Protein AF-A0A2T1IVN3-F1 (afdb_monomer_lite)

Organism: Acinetobacter radioresistens (NCBI:txid40216)

pLDDT: mean 87.5, std 11.59, range [51.03, 96.5]

Sequence (62 aa):
MSLYQLLKILFFIFVLLAIFFIGLGIYALDTTLILIAVLFATVAVLIGLETKQILANPFRKK

Foldseek 3Di:
DDPLVVLVVLLVVLLVQLVVLCVVCVVVVPVVSNVVSVVSVVVSVVSVVVSVCVVPDPPPDD

Radius of gyration: 14.74 Å; chains: 1; bounding box: 36×12×41 Å

Structure (mmCIF, N/CA/C/O backbone):
data_AF-A0A2T1IVN3-F1
#
_entry.id   AF-A0A2T1IVN3-F1
#
loop_
_atom_site.group_PDB
_atom_site.id
_atom_site.type_symbol
_atom_site.label_atom_id
_atom_site.label_alt_id
_atom_site.label_comp_id
_atom_site.label_asym_id
_atom_site.label_entity_id
_atom_site.label_seq_id
_atom_site.pdbx_PDB_ins_code
_atom_site.Cartn_x
_atom_site.Cartn_y
_atom_site.Cartn_z
_atom_site.occupancy
_atom_site.B_iso_or_equiv
_atom_site.auth_seq_id
_atom_site.auth_comp_id
_atom_site.auth_asym_id
_atom_site.auth_atom_id
_atom_site.pdbx_PDB_model_num
ATOM 1 N N . MET A 1 1 ? -1.802 1.526 23.411 1.00 60.94 1 MET A N 1
ATOM 2 C CA . MET A 1 1 ? -2.035 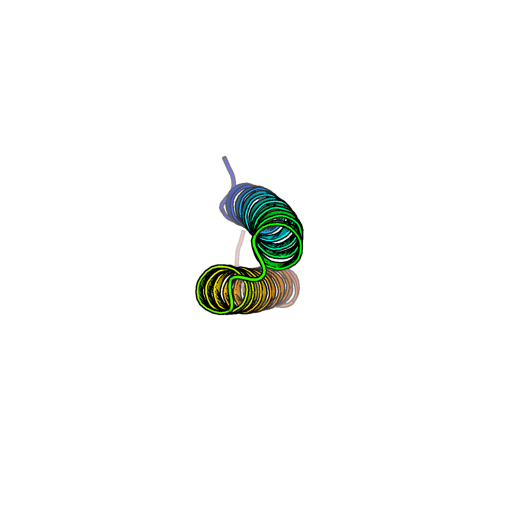2.038 22.042 1.00 60.94 1 MET A CA 1
ATOM 3 C C . MET A 1 1 ? -3.317 1.405 21.525 1.00 60.94 1 MET A C 1
ATOM 5 O O . MET A 1 1 ? -3.426 0.189 21.586 1.00 60.94 1 MET A O 1
ATOM 9 N N . SER A 1 2 ? -4.324 2.193 21.144 1.00 79.00 2 SER A N 1
ATOM 10 C CA . SER A 1 2 ? -5.622 1.646 20.711 1.00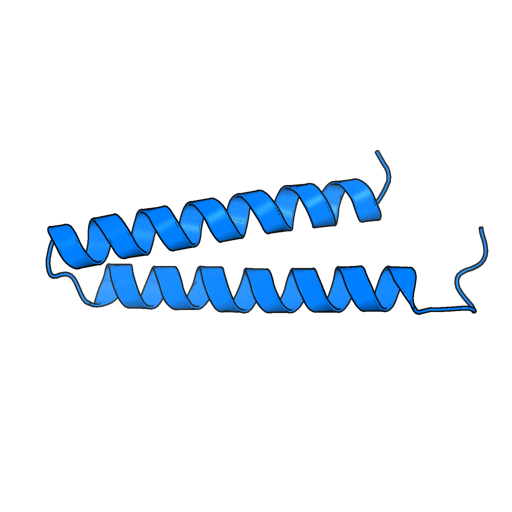 79.00 2 SER A CA 1
ATOM 11 C C . SER A 1 2 ? -5.503 1.004 19.322 1.00 79.00 2 SER A C 1
ATOM 13 O O . SER A 1 2 ? -4.816 1.555 18.462 1.00 79.00 2 SER A O 1
ATOM 15 N N . LEU A 1 3 ? -6.194 -0.120 19.079 1.00 81.69 3 LEU A N 1
ATOM 16 C CA . LEU A 1 3 ? -6.231 -0.826 17.782 1.00 81.69 3 LEU A CA 1
ATOM 17 C C . LEU A 1 3 ? -6.516 0.133 16.611 1.00 81.69 3 LEU A C 1
ATOM 19 O O . LEU A 1 3 ? -5.910 0.035 15.549 1.00 81.69 3 LEU A O 1
ATOM 23 N N . TYR A 1 4 ? -7.391 1.116 16.836 1.00 82.19 4 TYR A N 1
ATOM 24 C CA . TYR A 1 4 ? -7.725 2.147 15.854 1.00 82.19 4 TYR A CA 1
ATOM 25 C C . TYR A 1 4 ? -6.525 3.035 15.487 1.00 82.19 4 TYR A C 1
ATOM 27 O O . TYR A 1 4 ? -6.304 3.340 14.317 1.00 82.19 4 TYR A O 1
ATOM 35 N N . GLN A 1 5 ? -5.725 3.437 16.480 1.00 84.88 5 GLN A N 1
ATOM 36 C CA . GLN A 1 5 ? -4.521 4.239 16.243 1.00 84.88 5 GLN A CA 1
ATOM 37 C C . GLN A 1 5 ? -3.485 3.438 15.451 1.00 84.88 5 GLN A C 1
ATOM 39 O O . GLN A 1 5 ? -2.837 3.990 14.565 1.00 84.88 5 GLN A O 1
ATOM 44 N N . LEU A 1 6 ? -3.372 2.138 15.739 1.00 87.69 6 LEU A N 1
ATOM 45 C CA . LEU A 1 6 ? -2.457 1.238 15.045 1.00 87.69 6 LEU A CA 1
ATOM 46 C C . LEU A 1 6 ? -2.855 1.060 13.573 1.00 87.69 6 LEU A C 1
ATO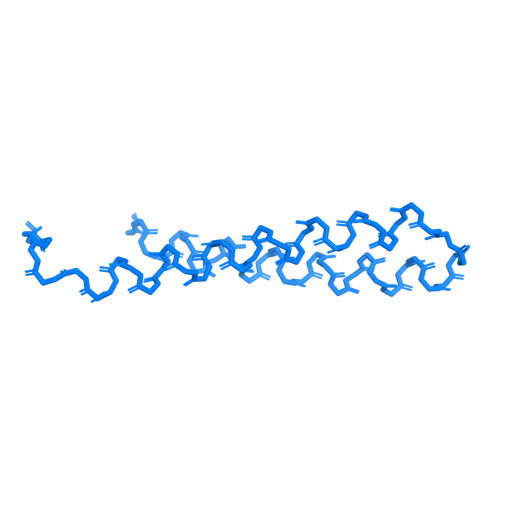M 48 O O . LEU A 1 6 ? -2.006 1.233 12.704 1.00 87.69 6 LEU A O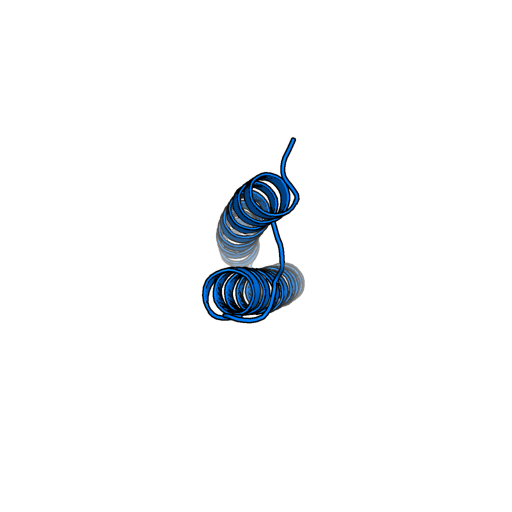 1
ATOM 52 N N . LEU A 1 7 ? -4.142 0.836 13.279 1.00 87.88 7 LEU A N 1
ATOM 53 C CA . LEU A 1 7 ? -4.639 0.764 11.897 1.00 87.88 7 LEU A CA 1
ATOM 54 C C . LEU A 1 7 ? -4.426 2.073 11.130 1.00 87.88 7 LEU A C 1
ATOM 56 O O . LEU A 1 7 ? -4.023 2.045 9.970 1.00 87.88 7 LEU A O 1
ATOM 60 N N . LYS A 1 8 ? -4.639 3.226 11.776 1.00 87.56 8 LYS A N 1
ATOM 61 C CA . LYS A 1 8 ? -4.440 4.536 11.142 1.00 87.56 8 LYS A CA 1
ATOM 62 C C . LYS A 1 8 ? -2.976 4.786 10.766 1.00 87.56 8 LYS A C 1
ATOM 64 O O . LYS A 1 8 ? -2.705 5.323 9.694 1.00 87.56 8 LYS A O 1
ATOM 69 N N . ILE A 1 9 ? -2.041 4.406 11.638 1.00 91.94 9 ILE A N 1
ATOM 70 C CA . ILE A 1 9 ? -0.601 4.510 11.362 1.00 91.94 9 ILE A CA 1
ATOM 71 C C . ILE A 1 9 ? -0.210 3.540 10.249 1.00 91.94 9 ILE A C 1
ATOM 73 O O . ILE A 1 9 ? 0.465 3.943 9.304 1.00 91.94 9 ILE A O 1
ATOM 77 N N . LEU A 1 10 ? -0.690 2.295 10.319 1.00 91.50 10 LEU A N 1
ATOM 78 C CA . LEU A 1 10 ? -0.426 1.284 9.300 1.00 91.50 10 LEU A CA 1
ATOM 79 C C . LEU A 1 10 ? -0.925 1.741 7.924 1.00 91.50 10 LEU A C 1
ATOM 81 O O . LEU A 1 10 ? -0.181 1.673 6.954 1.00 91.50 10 LEU A O 1
ATOM 85 N N . PHE A 1 11 ? -2.131 2.306 7.848 1.00 92.25 11 PHE A N 1
ATOM 86 C CA . PHE A 1 11 ? -2.675 2.881 6.618 1.00 92.25 11 PHE A CA 1
ATOM 87 C C . PHE A 1 11 ? -1.729 3.915 5.990 1.00 92.25 11 PHE A C 1
ATOM 89 O O . PHE A 1 11 ? -1.394 3.808 4.813 1.00 92.25 11 PHE A O 1
ATOM 96 N N . PHE A 1 12 ? -1.253 4.885 6.778 1.00 93.31 12 PHE A N 1
ATOM 97 C CA . PHE A 1 12 ? -0.342 5.920 6.281 1.00 93.31 12 PHE A CA 1
ATOM 98 C C . PHE A 1 12 ? 0.989 5.349 5.785 1.00 93.31 12 PHE A C 1
ATOM 100 O O . PHE A 1 12 ? 1.493 5.795 4.755 1.00 93.31 12 PHE A O 1
ATOM 107 N N . ILE A 1 13 ? 1.533 4.348 6.483 1.00 95.31 13 ILE A N 1
ATOM 108 C CA . ILE A 1 13 ? 2.763 3.662 6.070 1.00 95.31 13 ILE A CA 1
ATOM 109 C C . ILE A 1 13 ? 2.563 2.995 4.706 1.00 95.31 13 ILE A C 1
ATOM 111 O O . ILE A 1 13 ? 3.371 3.208 3.808 1.00 95.31 13 ILE A O 1
ATOM 115 N N . PHE A 1 14 ? 1.473 2.245 4.523 1.00 94.31 14 PHE A N 1
ATOM 116 C CA . PHE A 1 14 ? 1.184 1.557 3.260 1.00 94.31 14 PHE A CA 1
ATOM 117 C C . PHE A 1 14 ? 0.956 2.527 2.094 1.00 94.31 14 PHE A C 1
ATOM 119 O O . PHE A 1 14 ? 1.431 2.272 0.990 1.00 94.31 14 PHE A O 1
ATOM 126 N N . VAL A 1 15 ? 0.293 3.663 2.334 1.00 94.19 15 VAL A N 1
ATOM 127 C CA . VAL A 1 15 ? 0.107 4.709 1.314 1.00 94.19 15 VAL A CA 1
ATOM 128 C C . VAL A 1 15 ? 1.443 5.328 0.898 1.00 94.19 15 VAL A C 1
ATOM 130 O O . VAL A 1 15 ? 1.707 5.458 -0.296 1.00 94.19 15 VAL A O 1
ATOM 133 N N . LEU A 1 16 ? 2.307 5.677 1.859 1.00 96.19 16 LEU A N 1
ATOM 134 C CA . LEU A 1 16 ? 3.641 6.210 1.561 1.00 96.19 16 LEU A CA 1
ATOM 135 C C . LEU A 1 16 ? 4.486 5.204 0.776 1.00 96.19 16 LEU A C 1
ATOM 137 O O . LEU A 1 16 ? 5.143 5.580 -0.194 1.00 96.19 16 LEU A O 1
ATOM 141 N N . LEU A 1 17 ? 4.430 3.928 1.160 1.00 94.50 17 LEU A N 1
ATOM 142 C CA . LEU A 1 17 ? 5.151 2.862 0.476 1.00 94.50 17 LEU A CA 1
ATOM 143 C C . LEU A 1 17 ? 4.646 2.678 -0.960 1.00 94.50 17 LEU A C 1
ATOM 145 O O . LEU A 1 17 ? 5.455 2.587 -1.878 1.00 94.50 17 LEU A O 1
ATOM 149 N N . ALA A 1 18 ? 3.329 2.707 -1.177 1.00 95.88 18 ALA A N 1
ATOM 150 C CA . ALA A 1 18 ? 2.751 2.638 -2.516 1.00 95.88 18 ALA A CA 1
ATOM 151 C C . ALA A 1 18 ? 3.242 3.794 -3.405 1.00 95.88 18 ALA A C 1
ATOM 153 O O . ALA A 1 18 ? 3.704 3.555 -4.516 1.00 95.88 18 ALA A O 1
ATOM 154 N N . ILE A 1 19 ? 3.222 5.037 -2.911 1.00 95.75 19 ILE A N 1
ATOM 155 C CA . ILE A 1 19 ? 3.710 6.204 -3.668 1.00 95.75 19 ILE A CA 1
ATOM 156 C C . ILE A 1 19 ? 5.202 6.061 -3.997 1.00 95.75 19 ILE A C 1
ATOM 158 O O . ILE A 1 19 ? 5.616 6.329 -5.125 1.00 95.75 19 ILE A O 1
ATOM 162 N N . PHE A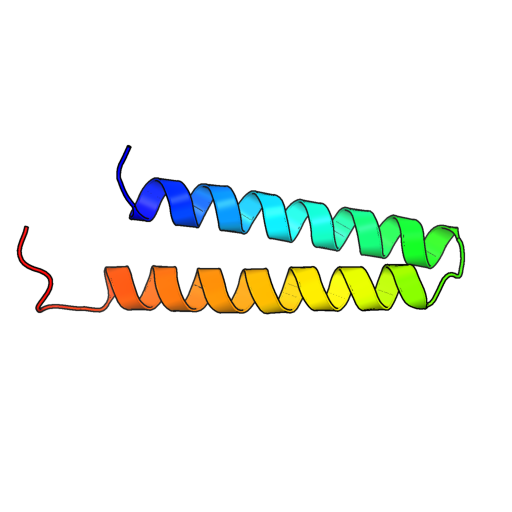 1 20 ? 6.003 5.599 -3.034 1.00 96.50 20 PHE A N 1
ATOM 163 C CA . PHE A 1 20 ? 7.434 5.378 -3.222 1.00 96.50 20 PHE A CA 1
ATOM 164 C C . PHE A 1 20 ? 7.722 4.322 -4.299 1.00 96.50 20 PHE A C 1
ATOM 166 O O . PHE A 1 20 ? 8.519 4.569 -5.203 1.00 96.50 20 PHE A O 1
ATOM 173 N N . PHE A 1 21 ? 7.031 3.178 -4.256 1.00 94.38 21 PHE A N 1
ATOM 174 C CA . PHE A 1 21 ? 7.182 2.116 -5.254 1.00 94.38 21 PHE A CA 1
ATOM 175 C C . PHE A 1 21 ? 6.635 2.502 -6.633 1.00 94.38 21 PHE A C 1
ATOM 177 O O . PHE A 1 21 ? 7.223 2.100 -7.632 1.00 94.38 21 PHE A O 1
ATOM 184 N N . ILE A 1 22 ? 5.578 3.321 -6.716 1.00 94.75 22 ILE A N 1
ATOM 185 C CA . ILE A 1 22 ? 5.129 3.906 -7.992 1.00 94.75 22 ILE A CA 1
ATOM 186 C C . ILE A 1 22 ? 6.242 4.777 -8.581 1.00 94.75 22 ILE A C 1
ATOM 188 O O . ILE A 1 22 ? 6.603 4.602 -9.741 1.00 94.75 22 ILE A O 1
ATOM 192 N N . GLY A 1 23 ? 6.806 5.693 -7.786 1.00 94.94 23 GLY A N 1
ATOM 193 C CA . GLY A 1 23 ? 7.875 6.584 -8.240 1.00 94.94 23 GLY A CA 1
ATOM 194 C C . GLY A 1 23 ? 9.112 5.818 -8.708 1.00 94.94 23 GLY A C 1
ATOM 195 O O . GLY A 1 23 ? 9.618 6.074 -9.800 1.00 94.94 23 GLY A O 1
ATOM 196 N N . LEU A 1 24 ? 9.553 4.830 -7.923 1.00 95.94 24 LEU A N 1
ATOM 197 C CA . LEU A 1 24 ? 10.662 3.953 -8.299 1.00 95.94 24 LEU A CA 1
ATOM 198 C C . LEU A 1 24 ? 10.353 3.103 -9.532 1.00 95.94 24 LEU A C 1
ATOM 200 O O . LEU A 1 24 ? 11.206 2.987 -10.404 1.00 95.94 24 LEU A O 1
ATOM 204 N N . GLY A 1 25 ? 9.156 2.526 -9.624 1.00 95.06 25 GLY A N 1
ATOM 205 C CA . GLY A 1 25 ? 8.761 1.690 -10.755 1.00 95.06 25 GLY A CA 1
ATOM 206 C C . GLY A 1 25 ? 8.700 2.467 -12.065 1.00 95.06 25 GLY A C 1
ATOM 207 O O . GLY A 1 25 ? 9.180 1.983 -13.084 1.00 95.06 25 GLY A O 1
ATOM 208 N N . ILE A 1 26 ? 8.198 3.705 -12.032 1.00 95.38 26 ILE A N 1
ATOM 209 C CA . ILE A 1 26 ? 8.217 4.599 -13.197 1.00 95.38 26 ILE A CA 1
ATOM 210 C C . ILE A 1 26 ? 9.657 4.986 -13.552 1.00 95.38 26 ILE A C 1
ATOM 212 O O . ILE A 1 26 ? 10.023 4.934 -14.723 1.00 95.38 26 ILE A O 1
ATOM 216 N N . TYR A 1 27 ? 10.483 5.341 -12.562 1.00 95.81 27 TYR A N 1
ATOM 217 C CA . TYR A 1 27 ? 11.879 5.727 -12.789 1.00 95.81 27 TYR A CA 1
ATOM 218 C C . TYR A 1 27 ? 12.720 4.590 -13.387 1.00 95.81 27 TYR A C 1
ATOM 220 O O . TYR A 1 27 ? 13.484 4.811 -14.322 1.00 95.81 27 TYR A O 1
ATOM 228 N N . ALA A 1 28 ? 12.559 3.373 -12.868 1.00 95.75 28 ALA A N 1
ATOM 229 C CA . ALA A 1 28 ? 13.271 2.187 -13.333 1.00 95.75 28 ALA A CA 1
ATOM 230 C C . ALA A 1 28 ? 12.639 1.547 -14.583 1.00 95.75 28 ALA A C 1
ATOM 232 O O . ALA A 1 28 ? 13.189 0.581 -15.107 1.00 95.75 28 ALA A O 1
ATOM 233 N N . LEU A 1 29 ? 11.486 2.054 -15.045 1.00 93.88 29 LEU A N 1
ATOM 234 C CA . LEU A 1 29 ? 10.654 1.431 -16.080 1.00 93.88 29 LEU A CA 1
ATOM 235 C C . LEU A 1 29 ? 10.311 -0.044 -15.772 1.00 93.88 29 LEU A C 1
ATOM 237 O O . LEU A 1 29 ? 10.100 -0.859 -16.671 1.00 93.88 29 LEU A O 1
ATOM 241 N N . ASP A 1 30 ? 10.256 -0.389 -14.485 1.00 94.81 30 ASP A N 1
ATOM 242 C CA . ASP A 1 30 ? 10.087 -1.754 -14.004 1.00 94.81 30 ASP A CA 1
ATOM 243 C C . ASP A 1 30 ? 8.627 -2.011 -13.624 1.00 94.81 30 ASP A C 1
ATOM 245 O O . ASP A 1 30 ? 8.084 -1.486 -12.645 1.00 94.81 30 ASP A O 1
ATOM 249 N N . THR A 1 31 ? 7.987 -2.875 -14.409 1.00 92.81 31 THR A N 1
ATOM 250 C CA . THR A 1 31 ? 6.578 -3.238 -14.225 1.00 92.81 31 THR A CA 1
ATOM 251 C C . THR A 1 31 ? 6.349 -4.027 -12.930 1.00 92.81 31 THR A C 1
ATOM 253 O O . THR A 1 31 ? 5.262 -3.953 -12.357 1.00 92.81 31 THR A O 1
ATOM 256 N N . THR A 1 32 ? 7.358 -4.740 -12.418 1.00 96.06 32 THR A N 1
ATOM 257 C CA . THR A 1 32 ? 7.242 -5.495 -11.160 1.00 96.06 32 THR A CA 1
ATOM 258 C C . THR A 1 32 ? 7.109 -4.565 -9.956 1.00 96.06 32 THR A C 1
ATOM 260 O O . THR A 1 32 ? 6.261 -4.799 -9.095 1.00 96.06 32 THR A O 1
ATOM 263 N N . LEU A 1 33 ? 7.857 -3.458 -9.933 1.00 94.12 33 LEU A N 1
ATOM 264 C CA . LEU A 1 33 ? 7.762 -2.439 -8.884 1.00 94.12 33 LEU A CA 1
ATOM 265 C C . LEU A 1 33 ? 6.400 -1.740 -8.900 1.00 94.12 33 LEU A C 1
ATOM 267 O O . LEU A 1 33 ? 5.815 -1.507 -7.842 1.00 94.12 33 LEU A O 1
ATOM 271 N N . ILE A 1 34 ? 5.856 -1.478 -10.091 1.00 93.06 34 ILE A N 1
ATOM 272 C CA . ILE A 1 34 ? 4.500 -0.934 -10.243 1.00 93.06 34 ILE A CA 1
ATOM 273 C C . ILE A 1 34 ? 3.464 -1.929 -9.700 1.00 93.06 34 ILE A C 1
ATOM 275 O O . ILE A 1 34 ? 2.570 -1.534 -8.952 1.00 93.06 34 ILE A O 1
ATOM 279 N N . LEU A 1 35 ? 3.604 -3.222 -10.010 1.00 96.12 35 LEU A N 1
ATOM 280 C CA . LEU A 1 35 ? 2.710 -4.269 -9.506 1.00 96.12 35 LEU A CA 1
ATOM 281 C C . LEU A 1 35 ? 2.751 -4.361 -7.971 1.00 96.12 35 LEU A C 1
ATOM 283 O O . LEU A 1 35 ? 1.707 -4.433 -7.323 1.00 96.12 35 LEU A O 1
ATOM 287 N N . ILE A 1 36 ? 3.946 -4.298 -7.380 1.00 95.12 36 ILE A N 1
ATOM 288 C CA . ILE A 1 36 ? 4.137 -4.253 -5.923 1.00 95.12 36 ILE A CA 1
ATOM 289 C C . ILE A 1 36 ? 3.437 -3.028 -5.326 1.00 95.12 36 ILE A C 1
ATOM 291 O O . ILE A 1 36 ? 2.765 -3.131 -4.299 1.00 95.12 36 ILE A O 1
ATOM 295 N N . ALA A 1 37 ? 3.529 -1.875 -5.984 1.00 93.88 37 ALA A N 1
ATOM 296 C CA . ALA A 1 37 ? 2.854 -0.671 -5.527 1.00 93.88 37 ALA A CA 1
ATOM 297 C C . ALA A 1 37 ? 1.322 -0.808 -5.537 1.00 93.88 37 ALA A C 1
ATOM 299 O O . ALA A 1 37 ? 0.654 -0.354 -4.605 1.00 93.88 37 ALA A O 1
ATOM 300 N N . VAL A 1 38 ? 0.765 -1.494 -6.542 1.00 94.75 38 VAL A N 1
ATOM 301 C CA . VAL A 1 38 ? -0.665 -1.837 -6.591 1.00 94.75 38 VAL A CA 1
ATOM 302 C C . VAL A 1 38 ? -1.048 -2.744 -5.418 1.00 94.75 38 VAL A C 1
ATOM 304 O O . VAL A 1 38 ? -2.076 -2.502 -4.790 1.00 94.75 38 VAL A O 1
ATOM 307 N N . LEU A 1 39 ? -0.221 -3.733 -5.058 1.00 96.12 39 LEU A N 1
ATOM 308 C CA . LEU A 1 39 ? -0.465 -4.579 -3.880 1.00 96.12 39 LEU A CA 1
ATOM 309 C C . LEU A 1 39 ? -0.457 -3.770 -2.573 1.00 96.12 39 LEU A C 1
ATOM 311 O O . LEU A 1 39 ? -1.296 -3.985 -1.700 1.00 96.12 39 LEU A O 1
ATOM 315 N N . PHE A 1 40 ? 0.442 -2.794 -2.431 1.00 94.75 40 PHE A N 1
ATOM 316 C CA . PHE A 1 40 ? 0.413 -1.898 -1.272 1.00 94.75 40 PHE A CA 1
ATOM 317 C C . PHE A 1 40 ? -0.844 -1.018 -1.252 1.00 94.75 40 PHE A C 1
ATOM 319 O O . PHE A 1 40 ? -1.441 -0.827 -0.189 1.00 94.75 40 PHE A O 1
ATOM 326 N N . ALA A 1 41 ? -1.293 -0.535 -2.413 1.00 93.88 41 AL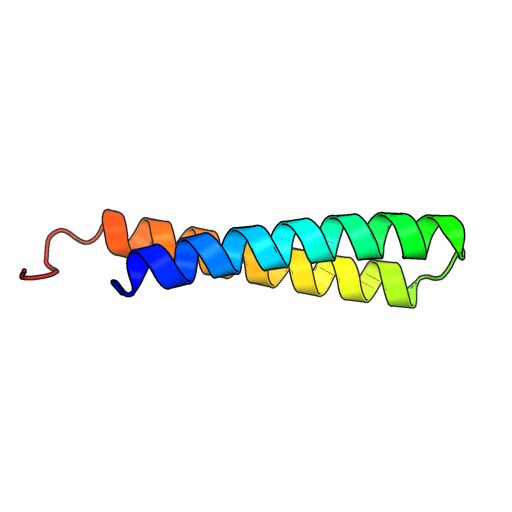A A N 1
ATOM 327 C CA . ALA A 1 41 ? -2.526 0.236 -2.531 1.00 93.88 41 ALA A CA 1
ATOM 328 C C . ALA A 1 41 ? -3.775 -0.589 -2.168 1.00 93.88 41 ALA A C 1
ATOM 330 O O . ALA A 1 41 ? -4.647 -0.084 -1.458 1.00 93.88 41 ALA A O 1
ATOM 331 N N . THR A 1 42 ? -3.866 -1.858 -2.580 1.00 95.25 42 THR A N 1
ATOM 332 C CA . THR A 1 42 ? -5.010 -2.718 -2.220 1.00 95.25 42 THR A CA 1
ATOM 333 C C . THR A 1 42 ? -5.066 -2.989 -0.719 1.00 95.25 42 THR A C 1
ATOM 335 O O . THR A 1 42 ? -6.142 -2.900 -0.122 1.00 95.25 42 THR A O 1
ATOM 338 N N . VAL A 1 43 ? -3.918 -3.230 -0.077 1.00 95.25 43 VAL A N 1
ATOM 339 C CA . VAL A 1 43 ? -3.847 -3.374 1.385 1.00 95.25 43 VAL A CA 1
ATOM 340 C C . VAL A 1 43 ? -4.233 -2.073 2.091 1.00 95.25 43 VAL A C 1
ATOM 342 O O . VAL A 1 43 ? -4.999 -2.112 3.054 1.00 95.25 43 VAL A O 1
ATOM 345 N N . ALA A 1 44 ? -3.788 -0.912 1.600 1.00 93.50 44 ALA A N 1
ATOM 346 C CA . ALA A 1 44 ? -4.210 0.374 2.152 1.00 93.50 44 ALA A CA 1
ATOM 347 C C . ALA A 1 44 ? -5.739 0.543 2.088 1.00 93.50 44 ALA A C 1
ATOM 349 O O . ALA A 1 44 ? -6.356 0.941 3.076 1.00 93.50 44 ALA A O 1
ATOM 350 N N . VAL A 1 45 ? -6.372 0.180 0.967 1.00 93.00 45 VAL A N 1
ATOM 351 C CA . VAL A 1 45 ? -7.838 0.214 0.829 1.00 93.00 45 VAL A CA 1
ATOM 352 C C . VAL A 1 45 ? -8.515 -0.709 1.846 1.00 93.00 45 VAL A C 1
ATOM 354 O O . VAL A 1 45 ? -9.423 -0.259 2.545 1.00 93.00 45 VAL A O 1
ATOM 357 N N . LEU A 1 46 ? -8.049 -1.955 1.992 1.00 92.88 46 LEU A N 1
ATOM 358 C CA . LEU A 1 46 ? -8.563 -2.905 2.990 1.00 92.88 46 LEU A CA 1
ATOM 359 C C . LEU A 1 46 ? -8.471 -2.345 4.416 1.00 92.88 46 LEU A C 1
ATOM 361 O O . LEU A 1 46 ? -9.462 -2.343 5.142 1.00 92.88 46 LEU A O 1
ATOM 365 N N . ILE A 1 47 ? -7.320 -1.784 4.798 1.00 91.44 47 ILE A N 1
ATOM 366 C CA . ILE A 1 47 ? -7.133 -1.164 6.120 1.00 91.44 47 ILE A CA 1
ATOM 367 C C . ILE A 1 47 ? -8.078 0.032 6.303 1.00 91.44 47 ILE A C 1
ATOM 369 O O . ILE A 1 47 ? -8.639 0.228 7.385 1.00 91.44 47 ILE A O 1
ATOM 373 N N . GLY A 1 48 ? -8.275 0.844 5.262 1.00 89.19 48 GLY A N 1
ATOM 374 C CA . GLY A 1 48 ? -9.203 1.974 5.286 1.00 89.19 48 GLY A CA 1
ATOM 375 C C . GLY A 1 48 ? -10.657 1.540 5.500 1.00 89.19 48 GLY A C 1
ATOM 376 O O . GLY A 1 48 ? -11.384 2.185 6.262 1.00 89.19 48 GLY A O 1
ATOM 377 N N . LEU A 1 49 ? -11.068 0.431 4.878 1.00 89.00 49 LEU A N 1
ATOM 378 C CA . LEU A 1 49 ? -12.391 -0.170 5.061 1.00 89.00 49 LEU A CA 1
ATOM 379 C C . LEU A 1 49 ? -12.567 -0.730 6.475 1.00 89.00 49 LEU A C 1
ATOM 381 O O . LEU A 1 49 ? -13.542 -0.375 7.133 1.00 89.00 49 LEU A O 1
ATOM 385 N N . GLU A 1 50 ? -11.597 -1.488 6.985 1.00 87.25 50 GLU A N 1
ATOM 386 C CA . GLU A 1 50 ? -11.592 -1.984 8.370 1.00 87.25 50 GLU A CA 1
ATOM 387 C C . GLU A 1 50 ? -11.669 -0.830 9.378 1.00 87.25 50 GLU A C 1
ATOM 389 O O . GLU A 1 50 ? -12.468 -0.841 10.312 1.00 87.25 50 GLU A O 1
ATOM 394 N N . THR A 1 51 ? -10.904 0.240 9.150 1.00 84.44 51 THR A N 1
ATOM 395 C CA . THR A 1 51 ? -10.924 1.438 10.002 1.00 84.44 51 THR A CA 1
ATOM 396 C C . THR A 1 51 ? -12.310 2.089 10.025 1.00 84.44 51 THR A C 1
ATOM 398 O O . THR A 1 51 ? -12.791 2.493 11.088 1.00 84.44 51 THR A O 1
ATOM 401 N N . LYS A 1 52 ? -12.980 2.169 8.868 1.00 81.06 52 LYS A N 1
ATOM 402 C CA . LYS A 1 52 ? -14.358 2.668 8.761 1.00 81.06 52 LYS A CA 1
ATOM 403 C C . LYS A 1 52 ? -15.355 1.724 9.429 1.00 81.06 52 LYS A C 1
ATOM 405 O O . LYS A 1 52 ? -16.232 2.203 10.135 1.00 81.06 52 LYS A O 1
ATOM 410 N N . GLN A 1 53 ? -15.206 0.413 9.265 1.00 81.50 53 GLN A N 1
ATOM 411 C CA . GLN A 1 53 ? -16.074 -0.594 9.878 1.00 81.50 53 GLN A CA 1
ATOM 412 C C . GLN A 1 53 ? -15.958 -0.592 11.408 1.00 81.50 53 GLN A C 1
ATOM 414 O O . GLN A 1 53 ? -16.959 -0.704 12.109 1.00 81.50 53 GLN A O 1
ATOM 419 N N . ILE A 1 54 ? -14.754 -0.366 11.937 1.00 73.44 54 ILE A N 1
ATOM 420 C CA . ILE A 1 54 ? -14.496 -0.156 13.366 1.00 73.44 54 ILE A CA 1
ATOM 421 C C . ILE A 1 54 ? -15.245 1.071 13.904 1.00 73.44 54 ILE A C 1
ATOM 423 O O . ILE A 1 54 ? -15.804 1.001 14.996 1.00 73.44 54 ILE A O 1
ATOM 427 N N . LEU A 1 55 ? -15.245 2.179 13.158 1.00 69.81 55 LEU A N 1
ATOM 428 C CA . LEU A 1 55 ? -15.942 3.419 13.520 1.00 69.81 55 LEU A CA 1
ATOM 429 C C . LEU A 1 55 ? -17.465 3.309 13.368 1.00 69.81 55 LEU A C 1
ATOM 431 O O . LEU A 1 55 ? -18.202 3.899 14.151 1.00 69.81 55 LEU A O 1
ATOM 435 N N . ALA A 1 56 ? -17.925 2.573 12.358 1.00 69.50 56 ALA A N 1
ATOM 436 C CA . ALA A 1 56 ? -19.329 2.455 11.987 1.00 69.50 56 ALA A CA 1
ATOM 437 C C . ALA A 1 56 ? -20.066 1.322 12.709 1.00 69.50 56 ALA A C 1
ATOM 439 O O . ALA A 1 56 ? -21.256 1.160 12.471 1.00 69.50 56 ALA A O 1
ATOM 440 N N . ASN A 1 57 ? -19.400 0.526 13.554 1.00 68.56 57 ASN A N 1
ATOM 441 C CA . ASN A 1 57 ? -20.050 -0.555 14.290 1.00 68.56 57 ASN A CA 1
ATOM 442 C C . ASN A 1 57 ? -20.674 -0.032 15.604 1.00 68.56 57 ASN A C 1
ATOM 444 O O . ASN A 1 57 ? -19.944 0.151 16.584 1.00 68.56 57 ASN A O 1
ATOM 448 N N . PRO A 1 58 ? -22.010 0.156 15.680 1.00 62.62 58 PRO A N 1
ATOM 449 C CA . PRO A 1 58 ? -22.680 0.660 16.880 1.00 62.62 58 PRO A CA 1
ATOM 450 C C . PRO A 1 58 ? -22.721 -0.359 18.033 1.00 62.62 58 PRO A C 1
ATOM 452 O O . PRO A 1 58 ? -23.054 0.008 19.157 1.00 62.62 58 PRO A O 1
ATOM 455 N N . PHE A 1 59 ? -22.375 -1.629 17.788 1.00 67.81 59 PHE A N 1
ATOM 456 C CA . PHE A 1 59 ? -22.410 -2.699 18.796 1.00 67.81 59 PHE A CA 1
ATOM 457 C C . PHE A 1 59 ? -21.067 -2.953 19.481 1.00 67.81 59 PHE A C 1
ATOM 459 O O . PHE A 1 59 ? -20.960 -3.844 20.329 1.00 67.81 59 PHE A O 1
ATOM 466 N N . ARG A 1 60 ? -20.025 -2.187 19.146 1.00 60.88 60 ARG A N 1
ATOM 467 C CA . ARG A 1 60 ? -18.719 -2.350 19.778 1.00 60.88 60 ARG A CA 1
ATOM 468 C C . ARG A 1 60 ? -18.740 -1.706 21.168 1.00 60.88 60 ARG A C 1
ATOM 470 O O . ARG A 1 60 ? -18.509 -0.509 21.315 1.00 60.88 60 ARG A O 1
ATOM 477 N N . LYS A 1 61 ? -19.084 -2.515 22.179 1.00 53.06 61 LYS A N 1
ATOM 478 C CA . LYS A 1 61 ? -19.032 -2.149 23.603 1.00 53.06 61 LYS A CA 1
ATOM 479 C C . LYS A 1 61 ? -17.637 -1.609 23.951 1.00 53.06 61 LYS A C 1
ATOM 481 O O . LYS A 1 61 ? -16.639 -2.160 23.486 1.00 53.06 61 LYS A O 1
ATOM 486 N N . LYS A 1 62 ? -17.637 -0.504 24.707 1.00 51.03 62 LYS A N 1
ATOM 487 C CA . LYS A 1 62 ? -16.462 0.184 25.264 1.00 51.03 62 LYS A CA 1
ATOM 488 C C . LYS A 1 62 ? -15.478 -0.775 25.919 1.00 51.03 62 LYS A C 1
ATOM 490 O O . LYS A 1 62 ? -15.959 -1.690 26.622 1.00 51.03 62 LYS A O 1
#

Secondary structure (DSSP, 8-state):
--HHHHHHHHHHHHHHHHHHHHHHHHHTT-HHHHHHHHHHHHHHHHHHHHHHHHHH-TT---